Protein AF-A0A935HX53-F1 (afdb_monomer_lite)

Structure (mmCIF, N/CA/C/O backbone):
data_AF-A0A935HX53-F1
#
_entry.id   AF-A0A935HX53-F1
#
loop_
_atom_site.group_PDB
_atom_site.id
_atom_site.type_symbol
_atom_site.label_atom_id
_atom_site.label_alt_id
_atom_site.label_comp_id
_atom_site.label_asym_id
_atom_site.label_entity_id
_atom_site.label_seq_id
_atom_site.pdbx_PDB_ins_code
_atom_site.Cartn_x
_atom_site.Cartn_y
_atom_site.Cartn_z
_atom_site.occupancy
_atom_site.B_iso_or_equiv
_atom_site.auth_seq_id
_atom_site.auth_comp_id
_atom_site.auth_asym_id
_atom_site.auth_atom_id
_atom_site.pdbx_PDB_model_num
ATOM 1 N N . MET A 1 1 ? -26.929 -3.742 11.059 1.00 59.00 1 MET A N 1
ATOM 2 C CA . MET A 1 1 ? -25.692 -4.527 10.848 1.00 59.00 1 MET A CA 1
ATOM 3 C C . MET A 1 1 ? -24.558 -4.042 11.742 1.00 59.00 1 MET A C 1
ATOM 5 O O . MET A 1 1 ? -24.010 -4.873 12.443 1.00 59.00 1 MET A O 1
ATOM 9 N N . GLU A 1 2 ? -24.264 -2.738 11.810 1.00 64.00 2 GLU A N 1
ATOM 10 C CA . GLU A 1 2 ? -23.203 -2.187 12.685 1.00 64.00 2 GLU A CA 1
ATOM 11 C C . GLU A 1 2 ? -23.279 -2.623 14.154 1.00 64.00 2 GLU A C 1
ATOM 13 O O . GLU A 1 2 ? -22.258 -2.965 14.736 1.00 64.00 2 GLU A O 1
ATOM 18 N N . ASN A 1 3 ? -24.479 -2.675 14.742 1.00 76.56 3 ASN A N 1
ATOM 19 C CA . ASN A 1 3 ? -24.638 -3.064 16.149 1.00 76.56 3 ASN A CA 1
ATOM 20 C C . ASN A 1 3 ? -24.156 -4.495 16.433 1.00 76.56 3 ASN A C 1
ATOM 22 O O . ASN A 1 3 ? -23.586 -4.737 17.486 1.00 76.56 3 ASN A O 1
ATOM 26 N N . VAL A 1 4 ? -24.303 -5.416 15.473 1.00 87.75 4 VAL A N 1
ATOM 27 C CA . VAL A 1 4 ? -23.798 -6.793 15.613 1.00 87.75 4 VAL A CA 1
ATOM 28 C C . VAL A 1 4 ? -22.271 -6.802 15.613 1.00 87.75 4 VAL A C 1
ATOM 30 O O . VAL A 1 4 ? -21.655 -7.553 16.362 1.00 87.75 4 VAL A O 1
ATOM 33 N N . LEU A 1 5 ? -21.655 -5.952 14.786 1.00 86.69 5 LEU A N 1
ATOM 34 C CA . LEU A 1 5 ? -20.202 -5.823 14.731 1.00 86.69 5 LEU A CA 1
ATOM 35 C C . LEU A 1 5 ? -19.657 -5.247 16.041 1.00 86.69 5 LEU A C 1
ATOM 37 O O . LEU A 1 5 ? -18.687 -5.768 16.575 1.00 86.69 5 LEU A O 1
ATOM 41 N N . ILE A 1 6 ? -20.311 -4.214 16.577 1.00 88.69 6 ILE A N 1
ATOM 42 C CA . ILE A 1 6 ? -19.955 -3.607 17.864 1.00 88.69 6 ILE A CA 1
ATOM 43 C C . ILE A 1 6 ? -20.069 -4.632 18.989 1.00 88.69 6 ILE A C 1
ATOM 45 O O . ILE A 1 6 ? -19.115 -4.821 19.734 1.00 88.69 6 ILE A O 1
ATOM 49 N N . GLU A 1 7 ? -21.202 -5.328 19.089 1.00 89.31 7 GLU A N 1
ATOM 50 C CA . GLU A 1 7 ? -21.408 -6.360 20.108 1.00 89.31 7 GLU A CA 1
ATOM 51 C C . GLU A 1 7 ? -20.326 -7.438 20.024 1.00 89.31 7 GLU A C 1
ATOM 53 O O . GLU A 1 7 ? -19.708 -7.771 21.033 1.00 89.31 7 GLU A O 1
ATOM 58 N N . TYR A 1 8 ? -20.035 -7.922 18.814 1.00 90.69 8 TYR A N 1
ATOM 59 C CA . TYR A 1 8 ? -19.024 -8.950 18.595 1.00 90.69 8 TYR A CA 1
ATOM 60 C C . TYR A 1 8 ? -17.598 -8.480 18.908 1.00 90.69 8 TYR A C 1
ATOM 62 O O . TYR A 1 8 ? -16.783 -9.288 19.342 1.00 90.69 8 TYR A O 1
ATOM 70 N N . LEU A 1 9 ? -17.264 -7.213 18.658 1.00 92.38 9 LEU A N 1
ATOM 71 C CA . LEU 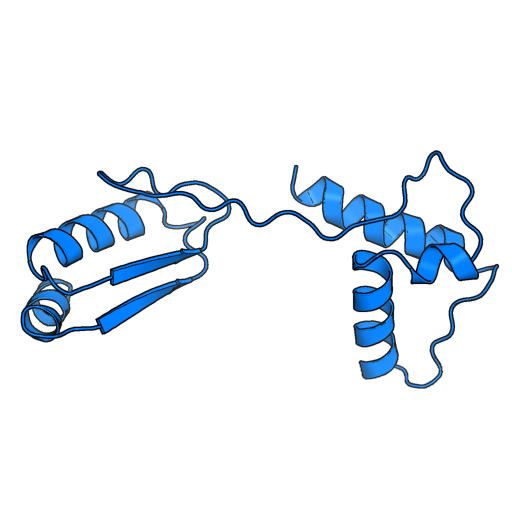A 1 9 ? -15.905 -6.687 18.829 1.00 92.38 9 LEU A CA 1
ATOM 72 C C . LEU A 1 9 ? -15.652 -6.090 20.221 1.00 92.38 9 LEU A C 1
ATOM 74 O O . LEU A 1 9 ? -14.492 -5.956 20.607 1.00 92.38 9 LEU A O 1
ATOM 78 N N . SER A 1 10 ? -16.707 -5.777 20.979 1.00 89.81 10 SER A N 1
ATOM 79 C CA . SER A 1 10 ? -16.648 -5.013 22.234 1.00 89.81 10 SER A CA 1
ATOM 80 C C . SER A 1 10 ? -15.680 -5.567 23.290 1.00 89.81 10 SER A C 1
ATOM 82 O O . SER A 1 10 ? -15.002 -4.797 23.973 1.00 89.81 10 SER A O 1
ATOM 84 N N . ASP A 1 11 ? -15.570 -6.891 23.411 1.00 91.06 11 ASP A N 1
ATOM 85 C CA . ASP A 1 11 ? -14.732 -7.582 24.397 1.00 91.06 11 ASP A CA 1
ATOM 86 C C . ASP A 1 11 ? -13.447 -8.189 23.801 1.00 91.06 11 ASP A C 1
ATOM 88 O O . ASP A 1 11 ? -12.639 -8.785 24.525 1.00 91.06 11 ASP A O 1
ATOM 92 N N . LYS A 1 12 ? -13.226 -8.019 22.492 1.00 92.75 12 LYS A N 1
ATOM 93 C CA . LYS A 1 12 ? -12.133 -8.654 21.749 1.00 92.75 12 LYS A CA 1
ATOM 94 C C . LYS A 1 12 ? -10.941 -7.728 21.556 1.00 92.75 12 LYS A C 1
ATOM 96 O O . LYS A 1 12 ? -11.065 -6.519 21.407 1.00 92.75 12 LYS A O 1
ATOM 101 N N . GLU A 1 13 ? -9.763 -8.334 21.494 1.00 96.06 13 GLU A N 1
ATOM 102 C CA . GLU A 1 13 ? -8.526 -7.672 21.087 1.00 96.06 13 GLU A CA 1
ATOM 103 C C . GLU A 1 13 ? -8.213 -8.077 19.646 1.00 96.06 13 GLU A C 1
ATOM 105 O O . GLU A 1 13 ? -7.750 -9.187 19.384 1.00 96.06 13 GLU A O 1
ATOM 110 N N . ILE A 1 14 ? -8.570 -7.208 18.700 1.00 95.38 14 ILE A N 1
ATOM 111 C CA . ILE A 1 1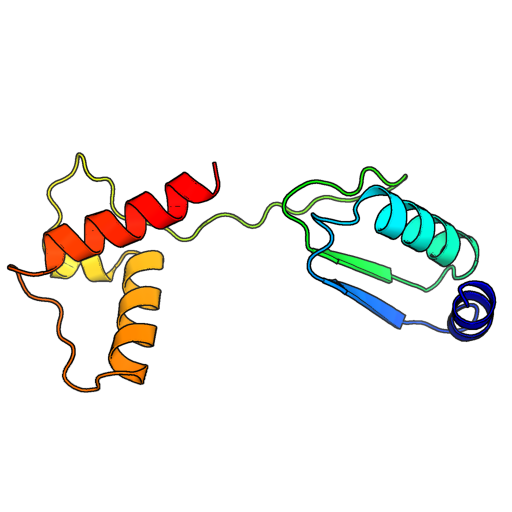4 ? -8.533 -7.489 17.260 1.00 95.38 14 ILE A CA 1
ATOM 112 C C . ILE A 1 14 ? -7.859 -6.330 16.526 1.00 95.38 14 ILE A C 1
ATOM 114 O O . ILE A 1 14 ? -7.996 -5.166 16.904 1.00 95.38 14 ILE A O 1
ATOM 118 N N . LEU A 1 15 ? -7.160 -6.667 15.442 1.00 96.50 15 LEU A N 1
ATOM 119 C CA . LEU A 1 15 ? -6.767 -5.727 14.402 1.00 96.50 15 LEU A CA 1
ATOM 120 C C . LEU A 1 15 ? -7.732 -5.866 13.220 1.00 96.50 15 LEU A C 1
ATOM 122 O O . LEU A 1 15 ? -7.775 -6.916 12.580 1.00 96.50 15 LEU A O 1
ATOM 126 N N . LEU A 1 16 ? -8.503 -4.819 12.941 1.00 95.00 16 LEU A N 1
ATOM 127 C CA . LEU A 1 16 ? -9.378 -4.735 11.777 1.00 95.00 16 LEU A CA 1
ATOM 128 C C . LEU A 1 16 ? -8.656 -3.997 10.649 1.00 95.00 16 LEU A C 1
ATOM 130 O O . LEU A 1 16 ? -8.139 -2.901 10.856 1.00 95.00 16 LEU A O 1
ATOM 134 N N . ILE A 1 17 ? -8.643 -4.592 9.458 1.00 96.12 17 ILE A N 1
ATOM 135 C CA . ILE A 1 17 ? -8.117 -3.957 8.250 1.00 96.12 17 ILE A CA 1
ATOM 136 C C . ILE A 1 17 ? -9.300 -3.574 7.367 1.00 96.12 17 ILE A C 1
ATOM 138 O O . ILE A 1 17 ? -10.112 -4.434 7.021 1.00 96.12 17 ILE A O 1
ATOM 142 N N . ILE A 1 18 ? -9.396 -2.294 7.023 1.00 94.31 18 ILE A N 1
ATOM 143 C CA . ILE A 1 18 ? -10.367 -1.771 6.063 1.00 94.31 18 ILE A CA 1
ATOM 144 C C . ILE A 1 18 ? -9.576 -1.355 4.828 1.00 94.31 18 ILE A C 1
ATOM 146 O O . ILE A 1 18 ? -8.742 -0.457 4.900 1.00 94.31 18 ILE A O 1
ATOM 150 N N . ASP A 1 19 ? -9.787 -2.057 3.724 1.00 94.75 19 ASP A N 1
ATOM 151 C CA . ASP A 1 19 ? -9.019 -1.842 2.501 1.00 94.75 19 ASP A CA 1
ATOM 152 C C . ASP A 1 19 ? -9.800 -0.970 1.508 1.00 94.75 19 ASP A C 1
ATOM 154 O O . ASP A 1 19 ? -11.025 -1.087 1.411 1.00 94.75 19 ASP A O 1
ATOM 158 N N . ASN A 1 20 ? -9.084 -0.143 0.746 1.00 89.69 20 ASN A N 1
ATOM 159 C CA . ASN A 1 20 ? -9.589 0.608 -0.404 1.00 89.69 20 ASN A CA 1
ATOM 160 C C . ASN A 1 20 ? -10.741 1.585 -0.064 1.00 89.69 20 ASN A C 1
ATOM 162 O O . ASN A 1 20 ? -11.786 1.615 -0.729 1.00 89.69 20 ASN A O 1
ATOM 166 N N . CYS A 1 21 ? -10.566 2.378 0.999 1.00 93.94 21 CYS A N 1
ATOM 167 C CA . CYS A 1 21 ? -11.587 3.293 1.516 1.00 93.94 21 CYS A CA 1
ATOM 168 C C . CYS A 1 21 ? -11.853 4.524 0.632 1.00 93.94 21 CYS A C 1
ATOM 170 O O . CYS A 1 21 ? -12.814 5.235 0.911 1.00 93.94 21 CYS A O 1
ATOM 172 N N . GLU A 1 22 ? -11.070 4.797 -0.420 1.00 90.50 22 GLU A N 1
ATOM 173 C CA . GLU A 1 22 ? -11.120 6.066 -1.174 1.00 90.50 22 GLU A CA 1
ATOM 174 C C . GLU A 1 22 ? -12.492 6.415 -1.777 1.00 90.50 22 GLU A C 1
ATOM 176 O O . GLU A 1 22 ? -12.786 7.577 -2.032 1.00 90.50 22 GLU A O 1
ATOM 181 N N . HIS A 1 23 ? -13.357 5.426 -2.000 1.00 91.25 23 HIS A N 1
ATOM 182 C CA . HIS A 1 23 ? -14.700 5.648 -2.543 1.00 91.25 23 HIS A CA 1
ATOM 183 C C . HIS A 1 23 ? -15.774 5.861 -1.469 1.00 91.25 23 HIS A C 1
ATOM 185 O O . HIS A 1 23 ? -16.894 6.247 -1.799 1.00 91.25 23 HIS A O 1
ATOM 191 N N . LEU A 1 24 ? -15.465 5.567 -0.203 1.00 93.81 24 LEU A N 1
ATOM 192 C CA . LEU A 1 24 ? -16.418 5.504 0.909 1.00 93.81 24 LEU A CA 1
ATOM 193 C C . LEU A 1 24 ? -15.852 6.127 2.190 1.00 93.81 24 LEU A C 1
ATOM 195 O O . LEU A 1 24 ? -16.202 5.698 3.286 1.00 93.81 24 LEU A O 1
ATOM 199 N N . ILE A 1 25 ? -14.997 7.141 2.059 1.00 92.94 25 ILE A N 1
ATOM 200 C CA . ILE A 1 25 ? -14.248 7.739 3.172 1.00 92.94 25 ILE A CA 1
ATOM 201 C C . ILE A 1 25 ? -15.147 8.078 4.357 1.00 92.94 25 ILE A C 1
ATOM 203 O O . ILE A 1 25 ? -14.915 7.559 5.444 1.00 92.94 25 ILE A O 1
ATOM 207 N N . ASP A 1 26 ? -16.213 8.849 4.137 1.00 93.06 26 ASP A N 1
ATOM 208 C CA . ASP A 1 26 ? -17.109 9.283 5.215 1.00 93.06 26 ASP A CA 1
ATOM 209 C C . ASP A 1 26 ? -17.786 8.096 5.922 1.00 93.06 26 ASP A C 1
ATOM 211 O O . ASP A 1 26 ? -17.939 8.081 7.143 1.00 93.06 26 ASP A O 1
ATOM 215 N N . ALA A 1 27 ? -18.175 7.067 5.163 1.00 93.12 27 ALA A N 1
ATOM 216 C CA . ALA A 1 27 ? -18.819 5.879 5.715 1.00 93.12 27 ALA A CA 1
ATOM 217 C C . ALA A 1 27 ? -17.825 5.008 6.500 1.00 93.12 27 ALA A C 1
ATOM 219 O O . ALA A 1 27 ? -18.146 4.512 7.581 1.00 93.12 27 ALA A O 1
ATOM 220 N N . CYS A 1 28 ? -16.609 4.840 5.978 1.00 94.69 28 CYS A N 1
ATOM 221 C CA . CYS A 1 28 ? -15.524 4.136 6.653 1.00 94.69 28 CYS A CA 1
ATOM 222 C C . CYS A 1 28 ? -15.092 4.870 7.927 1.00 94.69 28 CYS A C 1
ATOM 224 O O . CYS A 1 28 ? -14.854 4.215 8.942 1.00 94.69 28 CYS A O 1
ATOM 226 N N . ALA A 1 29 ? -15.047 6.203 7.897 1.00 94.88 29 ALA A N 1
ATOM 227 C CA . ALA A 1 29 ? -14.726 7.039 9.043 1.00 94.88 29 ALA A CA 1
ATOM 228 C C . ALA A 1 29 ? -15.772 6.897 10.152 1.00 94.88 29 ALA A C 1
ATOM 230 O O . ALA A 1 29 ? -15.434 6.498 11.267 1.00 94.88 29 ALA A O 1
ATOM 231 N N . ALA A 1 30 ? -17.054 7.084 9.820 1.00 93.94 30 ALA A N 1
ATOM 232 C CA . ALA A 1 30 ? -18.154 6.932 10.770 1.00 93.94 30 ALA A CA 1
ATOM 233 C C . ALA A 1 30 ? -18.195 5.527 11.401 1.00 93.94 30 ALA A C 1
ATOM 235 O O . ALA A 1 30 ? -18.433 5.379 12.603 1.00 93.94 30 ALA A O 1
ATOM 236 N N . LEU A 1 31 ? -17.927 4.483 10.609 1.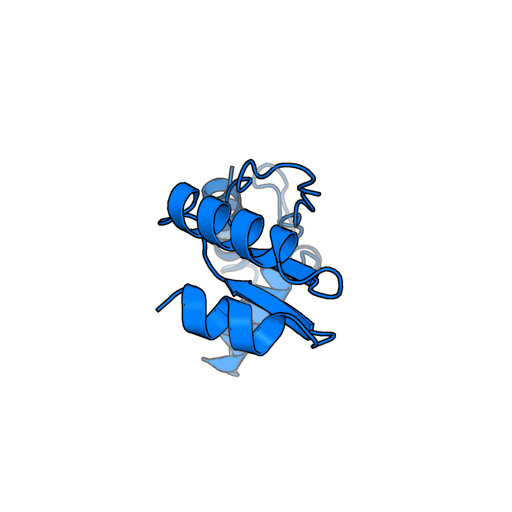00 92.50 31 LEU A N 1
ATOM 237 C CA . LEU A 1 31 ? -17.820 3.118 11.119 1.00 92.50 31 LEU A CA 1
ATOM 238 C C . LEU A 1 31 ? -16.626 2.966 12.070 1.00 92.50 31 LEU A C 1
ATOM 240 O O . LEU A 1 31 ? -16.788 2.412 13.156 1.00 92.50 31 LEU A O 1
ATOM 244 N N . ALA A 1 32 ? -15.442 3.440 11.679 1.00 94.19 32 ALA A N 1
ATOM 245 C CA . ALA A 1 32 ? -14.227 3.326 12.479 1.00 94.19 32 ALA A CA 1
ATOM 246 C C . ALA A 1 32 ? -14.373 4.032 13.833 1.00 94.19 32 ALA A C 1
ATOM 248 O O . ALA A 1 32 ? -14.092 3.425 14.867 1.00 94.19 32 ALA A O 1
ATOM 249 N N . GLU A 1 33 ? -14.884 5.264 13.841 1.00 94.06 33 GLU A N 1
ATOM 250 C CA . GLU A 1 33 ? -15.129 6.043 15.059 1.00 94.06 33 GLU A CA 1
ATOM 251 C C . GLU A 1 33 ? -16.077 5.313 16.007 1.00 94.06 33 GLU A C 1
ATOM 253 O O . GLU A 1 33 ? -15.776 5.122 17.187 1.00 94.06 33 GLU A O 1
ATOM 258 N N . LYS A 1 34 ? -17.197 4.815 15.476 1.00 93.19 34 LYS A N 1
ATOM 259 C CA . LYS A 1 34 ? -18.180 4.080 16.268 1.00 93.19 34 LYS A CA 1
ATOM 260 C C . LYS A 1 34 ? -17.592 2.786 16.832 1.00 93.19 34 LYS A C 1
ATOM 262 O O . LYS A 1 34 ? -17.780 2.485 18.007 1.00 93.19 34 LYS A O 1
ATOM 267 N N . LEU A 1 35 ? -16.858 2.014 16.033 1.00 93.31 35 LEU A N 1
ATOM 268 C CA . LEU A 1 35 ? -16.240 0.772 16.502 1.00 93.31 35 LEU A CA 1
ATOM 269 C C . LEU A 1 35 ? -15.201 1.026 17.600 1.00 93.31 35 LEU A C 1
ATOM 271 O O . LEU A 1 35 ? -15.209 0.319 18.609 1.00 93.31 35 LEU A O 1
ATOM 275 N N . LEU A 1 36 ? -14.353 2.043 17.432 1.00 93.06 36 LEU A N 1
ATOM 276 C CA . LEU A 1 36 ? -13.335 2.426 18.412 1.00 93.06 36 LEU A CA 1
ATOM 277 C C . LEU A 1 36 ? -13.953 2.964 19.707 1.00 93.06 36 LEU A C 1
ATOM 279 O O . LEU A 1 36 ? -13.435 2.685 20.787 1.00 93.06 36 LEU A O 1
ATOM 283 N N . GLN A 1 37 ? -15.089 3.661 19.625 1.00 92.62 37 GLN A N 1
ATOM 284 C CA . GLN A 1 37 ? -15.809 4.155 20.799 1.00 92.62 37 GLN A CA 1
ATOM 285 C C . GLN A 1 37 ? -16.307 3.019 21.707 1.00 92.62 37 GLN A C 1
ATOM 287 O O . GLN A 1 37 ? -16.260 3.144 22.931 1.00 92.62 37 GLN A O 1
ATOM 292 N N . TYR A 1 38 ? -16.791 1.918 21.126 1.00 92.38 38 TYR A N 1
ATOM 293 C CA . TYR A 1 38 ? -17.400 0.812 21.879 1.00 92.38 38 TYR A CA 1
ATOM 294 C C . TYR A 1 38 ? -16.474 -0.396 22.094 1.00 92.38 38 TYR A C 1
ATOM 296 O O . TYR A 1 38 ? -16.817 -1.285 22.873 1.00 92.38 38 TYR A O 1
ATOM 304 N N . SER A 1 39 ? -15.309 -0.437 21.440 1.00 93.38 39 SER A N 1
ATOM 305 C CA . SER A 1 39 ? -14.363 -1.563 21.496 1.00 93.38 39 SER A CA 1
ATOM 306 C C . SER A 1 39 ? -12.954 -1.062 21.850 1.00 93.38 39 SER A C 1
ATOM 308 O O . SER A 1 39 ? -12.117 -0.885 20.966 1.00 93.38 39 SER A O 1
ATOM 310 N N . PRO A 1 40 ? -12.633 -0.842 23.139 1.00 88.94 40 PRO A N 1
ATOM 311 C CA . PRO A 1 40 ? -11.413 -0.136 23.556 1.00 88.94 40 PRO A CA 1
ATOM 312 C C . PRO A 1 40 ? -10.101 -0.876 23.244 1.00 88.94 40 PRO A C 1
ATOM 314 O O . PRO A 1 40 ? -9.026 -0.284 23.316 1.00 88.94 40 PRO A O 1
ATOM 317 N N . LYS A 1 41 ? -10.166 -2.176 22.930 1.00 93.88 41 LYS A N 1
ATOM 318 C CA . LYS A 1 41 ? -9.009 -2.998 22.534 1.00 93.88 41 LYS A CA 1
ATOM 319 C C . LYS A 1 41 ? -8.887 -3.182 21.018 1.00 93.88 41 LYS A C 1
ATOM 321 O O . LYS A 1 41 ? -7.951 -3.839 20.562 1.00 93.88 41 LYS A O 1
ATOM 326 N N . LEU A 1 42 ? -9.824 -2.639 20.243 1.00 95.44 42 LEU A N 1
ATOM 327 C CA . LEU A 1 42 ? -9.793 -2.701 18.790 1.00 95.44 42 LEU A CA 1
ATOM 328 C C . LEU A 1 42 ? -8.713 -1.760 18.254 1.00 95.44 42 LEU A C 1
ATOM 330 O O . LEU A 1 42 ? -8.591 -0.614 18.681 1.00 95.44 42 LEU A O 1
ATOM 334 N N . LYS A 1 43 ? -7.955 -2.239 17.272 1.00 95.88 43 LYS A N 1
ATOM 335 C CA . LYS A 1 43 ? -7.083 -1.412 16.436 1.00 95.88 43 LYS A CA 1
ATOM 336 C C . LYS A 1 43 ? -7.577 -1.482 15.003 1.00 95.88 43 LYS A C 1
ATOM 338 O O . LYS A 1 43 ? -7.996 -2.548 14.557 1.00 95.88 43 LYS A O 1
ATOM 343 N N . ILE A 1 44 ? -7.510 -0.366 14.288 1.00 95.69 44 ILE A N 1
ATOM 344 C CA . ILE A 1 44 ? -7.931 -0.287 12.890 1.00 95.69 44 ILE A CA 1
ATOM 345 C C . ILE A 1 44 ? -6.748 0.178 12.045 1.00 95.69 44 ILE A C 1
ATOM 347 O O . ILE A 1 44 ? -6.080 1.149 12.392 1.00 95.69 44 ILE A O 1
ATOM 351 N N . ILE A 1 45 ? -6.501 -0.520 10.939 1.00 96.88 45 ILE A N 1
ATOM 352 C CA . ILE A 1 45 ? -5.686 -0.028 9.828 1.00 96.88 45 ILE A CA 1
ATOM 353 C C . ILE A 1 45 ? -6.631 0.172 8.653 1.00 96.88 45 ILE A C 1
ATOM 355 O O . ILE A 1 45 ? -7.272 -0.776 8.207 1.00 96.88 45 ILE A O 1
ATOM 359 N N . ALA A 1 46 ? -6.711 1.401 8.158 1.00 95.94 46 ALA A N 1
ATOM 360 C CA . ALA A 1 46 ? -7.423 1.713 6.932 1.00 95.94 46 ALA A CA 1
ATOM 361 C C . ALA A 1 46 ? -6.410 2.022 5.824 1.00 95.94 46 ALA A C 1
ATOM 363 O O . ALA A 1 46 ? -5.451 2.759 6.059 1.00 95.94 46 ALA A O 1
ATOM 364 N N . THR A 1 47 ? -6.612 1.470 4.631 1.00 94.56 47 THR A N 1
ATOM 365 C CA . THR A 1 47 ? -5.877 1.875 3.429 1.00 94.56 47 THR A CA 1
ATOM 366 C C . THR A 1 47 ? -6.784 2.764 2.581 1.00 94.56 47 THR A C 1
ATOM 368 O O . THR A 1 47 ? -7.988 2.534 2.449 1.00 94.56 47 THR A O 1
ATOM 371 N N . SER A 1 48 ? -6.219 3.844 2.058 1.00 94.06 48 SER A N 1
ATOM 372 C CA . SER A 1 48 ? -6.941 4.830 1.262 1.00 94.06 48 SER A CA 1
ATOM 373 C C . SER A 1 48 ? -5.940 5.692 0.505 1.00 94.06 48 SER A C 1
ATOM 375 O O . SER A 1 48 ? -4.779 5.809 0.907 1.00 94.06 48 SER A O 1
ATOM 377 N N . ARG A 1 49 ? -6.398 6.334 -0.571 1.00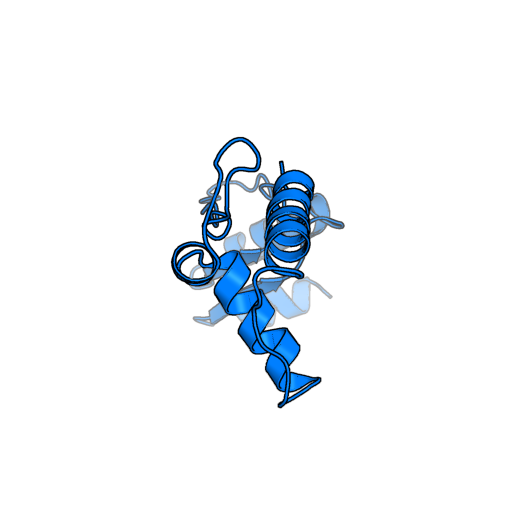 91.31 49 ARG A N 1
ATOM 378 C CA . ARG A 1 49 ? -5.622 7.350 -1.300 1.00 91.31 49 ARG A CA 1
ATOM 379 C C . ARG A 1 49 ? -5.599 8.705 -0.594 1.00 91.31 49 ARG A C 1
ATOM 381 O O . ARG A 1 49 ? -4.737 9.528 -0.882 1.00 91.31 49 ARG A O 1
ATOM 388 N N . GLU A 1 50 ? -6.511 8.927 0.345 1.00 90.81 50 GLU A N 1
ATOM 389 C CA . GLU A 1 50 ? -6.553 10.116 1.197 1.00 90.81 50 GLU A CA 1
ATOM 390 C C . GLU A 1 50 ? -6.955 9.762 2.638 1.00 90.81 50 GLU A C 1
ATOM 392 O O . GLU A 1 50 ? -7.495 8.687 2.896 1.00 90.81 50 GLU A O 1
ATOM 397 N N . SER A 1 51 ? -6.656 10.651 3.588 1.00 91.94 51 SER A N 1
ATOM 398 C CA . SER A 1 51 ? -6.966 10.450 5.014 1.00 91.94 51 SER A CA 1
ATOM 399 C C . SER A 1 51 ? -8.473 10.286 5.242 1.00 91.94 51 SER A C 1
ATOM 401 O O . SER A 1 51 ? -9.278 10.940 4.574 1.00 91.94 51 SER A O 1
ATOM 403 N N . LEU A 1 52 ? -8.844 9.426 6.197 1.00 93.00 52 LEU A N 1
ATOM 404 C CA . LEU A 1 52 ? -10.244 9.205 6.570 1.00 93.00 52 LEU A CA 1
ATOM 405 C C . LEU A 1 52 ? -10.831 10.387 7.358 1.00 93.00 52 LEU A C 1
ATOM 407 O O . LEU A 1 52 ? -12.047 10.539 7.410 1.00 93.00 52 LEU A O 1
ATOM 411 N N . ARG A 1 53 ? -9.969 11.235 7.932 1.00 92.31 53 ARG A N 1
ATOM 412 C CA . ARG A 1 53 ? -10.297 12.414 8.747 1.00 92.31 53 ARG A CA 1
ATOM 413 C C . ARG A 1 53 ? -11.049 12.070 10.033 1.00 92.31 53 ARG A C 1
ATOM 415 O O . ARG A 1 53 ? -11.841 12.879 10.506 1.00 92.31 53 ARG A O 1
ATOM 422 N N . CYS A 1 54 ? -10.772 10.894 10.597 1.00 90.44 54 CYS A N 1
ATOM 423 C CA . CYS A 1 54 ? -11.320 10.480 11.887 1.00 90.44 54 CYS A CA 1
ATOM 424 C C . CYS A 1 54 ? -10.586 11.152 13.049 1.00 90.44 54 CYS A C 1
ATOM 426 O O . CYS A 1 54 ? -9.370 11.378 12.994 1.00 90.44 54 CYS A O 1
ATOM 428 N N . ASP A 1 55 ? -11.287 11.336 14.162 1.00 87.81 55 ASP A N 1
ATOM 429 C CA . ASP A 1 55 ? -10.644 11.747 15.408 1.00 87.81 55 ASP A CA 1
ATOM 430 C C . ASP A 1 55 ? -9.598 10.716 15.871 1.00 87.81 55 ASP A C 1
ATOM 432 O O . ASP A 1 55 ? -9.858 9.518 15.988 1.00 87.81 55 ASP A O 1
ATOM 436 N N . GLY A 1 56 ? -8.381 11.197 16.148 1.00 88.19 56 GLY A N 1
ATOM 437 C CA . GLY A 1 56 ? -7.259 10.351 16.568 1.00 88.19 56 GLY A CA 1
ATOM 438 C C . GLY A 1 56 ? -6.595 9.545 15.443 1.00 88.19 56 GLY A C 1
ATOM 439 O O . GLY A 1 56 ? -5.766 8.683 15.740 1.00 88.19 56 GLY A O 1
ATOM 440 N N . GLU A 1 57 ? -6.921 9.812 14.172 1.00 94.25 57 GLU A N 1
ATOM 441 C CA . GLU A 1 57 ? -6.263 9.181 13.022 1.00 94.25 57 GLU A CA 1
ATOM 442 C C . GLU A 1 57 ? -4.753 9.480 12.996 1.00 94.25 57 GLU A C 1
ATOM 444 O O . GLU A 1 57 ? -4.308 10.617 13.162 1.00 94.25 57 GLU A O 1
ATOM 449 N N . ILE A 1 58 ? -3.954 8.443 12.728 1.00 95.56 58 ILE A N 1
ATOM 450 C CA . ILE A 1 58 ? -2.527 8.565 12.416 1.00 95.56 58 ILE A CA 1
ATOM 451 C C . ILE A 1 58 ? -2.329 8.121 10.968 1.00 95.56 58 ILE A C 1
ATOM 453 O O . ILE A 1 58 ? -2.444 6.937 10.650 1.00 95.56 58 ILE A O 1
ATOM 457 N N . THR A 1 59 ? -2.008 9.066 10.085 1.00 94.88 59 THR A N 1
ATOM 458 C CA . THR A 1 59 ? -1.773 8.772 8.668 1.00 94.88 59 THR A CA 1
ATOM 459 C C . THR A 1 59 ? -0.322 8.364 8.427 1.00 94.88 59 THR A C 1
ATOM 461 O O . THR A 1 59 ? 0.611 9.117 8.710 1.00 94.88 59 THR A O 1
ATOM 464 N N . HIS A 1 60 ? -0.130 7.193 7.823 1.00 94.50 60 HIS A N 1
ATOM 465 C CA . HIS A 1 60 ? 1.165 6.741 7.325 1.00 94.50 60 HIS A CA 1
ATOM 466 C C . HIS A 1 60 ? 1.179 6.799 5.798 1.00 94.50 60 HIS A C 1
ATOM 468 O O . HIS A 1 60 ? 0.549 5.979 5.134 1.00 94.50 60 HIS A O 1
ATOM 474 N N . LYS A 1 61 ? 1.906 7.771 5.230 1.00 91.62 61 LYS A N 1
ATOM 475 C CA . LYS A 1 61 ? 2.069 7.867 3.775 1.00 91.62 61 LYS A CA 1
ATOM 476 C C . LYS A 1 61 ? 2.986 6.748 3.288 1.00 91.62 61 LYS A C 1
ATOM 478 O O . LYS A 1 61 ? 4.162 6.712 3.648 1.00 91.62 61 LYS A O 1
ATOM 483 N N . VAL A 1 62 ? 2.455 5.868 2.446 1.00 89.94 62 VAL A N 1
ATOM 484 C CA . VAL A 1 62 ? 3.262 4.906 1.693 1.00 89.94 62 VAL A CA 1
ATOM 485 C C . VAL A 1 62 ? 3.868 5.653 0.512 1.00 89.94 62 VAL A C 1
ATOM 487 O O . VAL A 1 62 ? 3.143 6.228 -0.297 1.00 89.94 62 VAL A O 1
ATOM 490 N N . LEU A 1 63 ? 5.197 5.724 0.468 1.00 88.31 63 LEU A N 1
ATOM 491 C CA . LEU A 1 63 ? 5.901 6.348 -0.645 1.00 88.31 63 LEU A CA 1
ATOM 492 C C . LEU A 1 63 ? 5.879 5.420 -1.855 1.00 88.31 63 LEU A C 1
ATOM 494 O O . LEU A 1 63 ? 5.935 4.197 -1.714 1.00 88.31 63 LEU A O 1
ATOM 498 N N . SER A 1 64 ? 5.823 6.030 -3.031 1.00 88.00 64 SER A N 1
ATOM 499 C CA . SER A 1 64 ? 6.026 5.339 -4.290 1.00 88.00 64 SER A CA 1
ATOM 500 C C . SER A 1 64 ? 7.399 4.681 -4.369 1.00 88.00 64 SER A C 1
ATOM 502 O O . SER A 1 64 ? 8.345 5.082 -3.686 1.00 88.00 64 SER A O 1
ATOM 504 N N . LEU A 1 65 ? 7.497 3.669 -5.228 1.00 92.06 65 LEU A N 1
ATOM 505 C CA . LEU A 1 65 ? 8.759 3.005 -5.538 1.00 92.06 65 LEU A CA 1
ATOM 506 C C . LEU A 1 65 ? 9.695 3.948 -6.298 1.00 92.06 65 LEU A C 1
ATOM 508 O O . LEU A 1 65 ? 9.244 4.709 -7.153 1.00 92.06 65 LEU A O 1
ATOM 512 N N . ASP A 1 66 ? 11.001 3.829 -6.052 1.00 92.38 66 ASP A N 1
ATOM 513 C CA . ASP A 1 66 ? 12.002 4.583 -6.811 1.00 92.38 66 ASP A CA 1
ATOM 514 C C . ASP A 1 66 ? 11.902 4.270 -8.316 1.00 92.38 66 ASP A C 1
ATOM 516 O O . ASP A 1 66 ? 11.847 3.102 -8.732 1.00 92.38 66 ASP A O 1
ATOM 520 N N . HIS A 1 67 ? 11.888 5.317 -9.140 1.00 91.12 67 HIS A N 1
ATOM 521 C CA . HIS A 1 67 ? 11.678 5.231 -10.580 1.00 91.12 67 HIS A CA 1
ATOM 522 C C . HIS A 1 67 ? 12.667 6.131 -11.346 1.00 91.12 67 HIS A C 1
ATOM 524 O O . HIS A 1 67 ? 13.158 7.137 -10.826 1.00 91.12 67 HIS A O 1
ATOM 530 N N . PRO A 1 68 ? 12.989 5.792 -12.608 1.00 90.19 68 PRO A N 1
ATOM 531 C CA . PRO A 1 68 ? 13.909 6.589 -13.407 1.00 90.19 68 PRO A CA 1
ATOM 532 C C . PRO A 1 68 ? 13.319 7.965 -13.725 1.00 90.19 68 PRO A C 1
ATOM 534 O O . PRO A 1 68 ? 12.144 8.086 -14.059 1.00 90.19 68 PRO A O 1
ATOM 537 N N . ASP A 1 69 ? 14.169 8.987 -13.674 1.00 85.75 69 ASP A N 1
ATOM 538 C CA . ASP A 1 69 ? 13.874 10.342 -14.145 1.00 85.75 69 ASP A CA 1
ATOM 539 C C . ASP A 1 69 ? 14.081 10.411 -15.665 1.00 85.75 69 ASP A C 1
ATOM 541 O O . ASP A 1 69 ? 15.173 10.115 -16.161 1.00 85.75 69 ASP A O 1
ATOM 545 N N . LEU A 1 70 ? 13.047 10.823 -16.406 1.00 82.81 70 LEU A N 1
ATOM 546 C CA . LEU A 1 70 ? 13.077 10.903 -17.871 1.00 82.81 70 LEU A CA 1
ATOM 547 C C . LEU A 1 70 ? 14.089 11.911 -18.420 1.00 82.81 70 LEU A C 1
ATOM 549 O O . LEU A 1 70 ? 14.523 11.780 -19.567 1.00 82.81 70 LEU A O 1
ATOM 553 N N . MET A 1 71 ? 14.514 12.884 -17.616 1.00 81.75 71 MET A N 1
ATOM 554 C CA . MET A 1 71 ? 15.535 13.855 -18.008 1.00 81.75 71 MET A CA 1
ATOM 555 C C . MET A 1 71 ? 16.954 13.275 -17.938 1.00 81.75 71 MET A C 1
ATOM 557 O O . MET A 1 71 ? 17.895 13.866 -18.478 1.00 81.75 71 MET A O 1
ATOM 561 N N . LYS A 1 72 ? 17.135 12.110 -17.304 1.00 82.25 72 LYS A N 1
ATOM 562 C CA . LYS A 1 72 ? 18.430 11.439 -17.170 1.00 82.25 72 LYS A CA 1
ATOM 563 C C . LYS A 1 72 ? 18.542 10.305 -18.181 1.00 82.25 72 LYS A C 1
ATOM 565 O O . LYS A 1 72 ? 17.696 9.424 -18.271 1.00 82.25 72 LYS A O 1
ATOM 570 N N . LYS A 1 73 ? 19.651 10.280 -18.925 1.00 78.44 73 LYS A N 1
ATOM 571 C CA . LYS A 1 73 ? 20.001 9.107 -19.735 1.00 78.44 73 LYS A CA 1
ATOM 572 C C . LYS A 1 73 ? 20.475 7.994 -18.809 1.00 78.44 73 LYS A C 1
ATOM 574 O O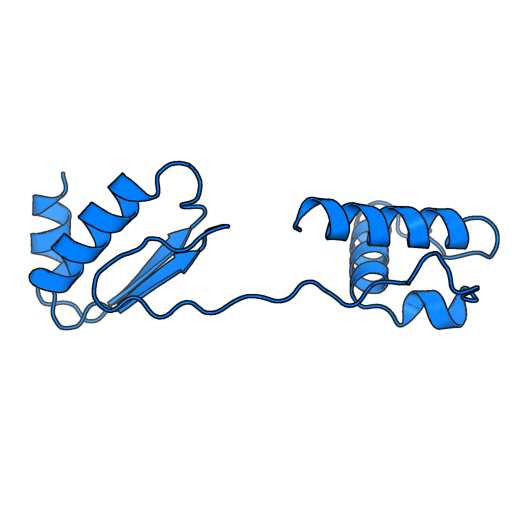 . LYS A 1 73 ? 21.538 8.107 -18.204 1.00 78.44 73 LYS A O 1
ATOM 579 N N . VAL A 1 74 ? 19.694 6.924 -18.734 1.00 83.44 74 VAL A N 1
ATOM 580 C CA . VAL A 1 74 ? 19.976 5.754 -17.901 1.00 83.44 74 VAL A CA 1
ATOM 581 C C . VAL A 1 74 ? 20.295 4.567 -18.810 1.00 83.44 74 VAL A C 1
ATOM 583 O O . VAL A 1 74 ? 19.549 4.267 -19.741 1.00 83.44 74 VAL A O 1
ATOM 586 N N . THR A 1 75 ? 21.421 3.892 -18.575 1.00 87.50 75 THR A N 1
ATOM 587 C CA . THR A 1 75 ? 21.748 2.636 -19.279 1.00 87.50 75 THR A CA 1
ATOM 588 C C . THR A 1 75 ? 20.850 1.495 -18.786 1.00 87.50 75 THR A C 1
ATOM 590 O O . THR A 1 75 ? 20.400 1.547 -17.643 1.00 87.50 75 THR A O 1
ATOM 593 N N . PRO A 1 76 ? 20.633 0.408 -19.554 1.00 87.38 76 PRO A N 1
ATOM 594 C CA . PRO A 1 76 ? 19.836 -0.727 -19.074 1.00 87.38 76 PRO A CA 1
ATOM 595 C C . PRO A 1 76 ? 20.293 -1.288 -17.721 1.00 87.38 76 PRO A C 1
ATOM 597 O O . PRO A 1 76 ? 19.469 -1.646 -16.889 1.00 87.38 76 PRO A O 1
ATOM 600 N N . ILE A 1 77 ? 21.606 -1.317 -17.471 1.00 89.56 77 ILE A N 1
ATOM 601 C CA . ILE A 1 77 ? 22.188 -1.817 -16.215 1.00 89.56 77 ILE A CA 1
ATOM 602 C C . ILE A 1 77 ? 21.809 -0.926 -15.026 1.00 89.56 77 ILE A C 1
ATOM 604 O O . ILE A 1 77 ? 21.555 -1.426 -13.932 1.00 89.56 77 ILE A O 1
ATOM 608 N N . GLN A 1 78 ? 21.761 0.389 -15.233 1.00 90.81 78 GLN A N 1
ATOM 609 C CA . GLN A 1 78 ? 21.306 1.333 -14.213 1.00 90.81 78 GLN A CA 1
ATOM 610 C C . GLN A 1 78 ? 19.781 1.291 -14.067 1.00 90.81 78 GLN A C 1
ATOM 612 O O . GLN A 1 78 ? 19.268 1.398 -12.960 1.00 90.81 78 GLN A O 1
ATOM 617 N N . LEU A 1 79 ? 19.058 1.078 -15.168 1.00 91.88 79 LEU A N 1
ATOM 618 C CA . LEU A 1 79 ? 17.602 1.058 -15.187 1.00 91.88 79 LEU A CA 1
ATOM 619 C C . LEU A 1 79 ? 17.041 -0.055 -14.293 1.00 91.88 79 LEU A C 1
ATOM 621 O O . LEU A 1 79 ? 16.100 0.178 -13.545 1.00 91.88 79 LEU A O 1
ATOM 625 N N . VAL A 1 80 ? 17.659 -1.239 -14.300 1.00 93.06 80 VAL A N 1
ATOM 626 C CA . VAL A 1 80 ? 17.234 -2.368 -13.453 1.00 93.06 80 VAL A CA 1
ATOM 627 C C . VAL A 1 80 ? 17.515 -2.179 -11.956 1.00 93.06 80 VAL A C 1
ATOM 629 O O . VAL A 1 80 ? 17.176 -3.064 -11.175 1.00 93.06 80 VAL A O 1
ATOM 632 N N . GLN A 1 81 ? 18.147 -1.076 -11.539 1.00 93.62 81 GLN A N 1
ATOM 633 C CA . GLN A 1 81 ? 18.350 -0.769 -10.117 1.00 93.62 81 GLN A CA 1
ATOM 634 C C . GLN A 1 81 ? 17.136 -0.077 -9.487 1.00 93.62 81 GLN A C 1
ATOM 636 O O . GLN A 1 81 ? 16.935 -0.215 -8.284 1.00 93.62 81 GLN A O 1
ATOM 641 N N . TYR A 1 82 ? 16.310 0.600 -10.291 1.00 94.44 82 TYR A N 1
ATOM 642 C CA . TYR A 1 82 ? 15.091 1.260 -9.828 1.00 94.44 82 TYR A CA 1
ATOM 643 C C . TYR A 1 82 ? 14.046 0.237 -9.373 1.00 94.44 82 TYR A C 1
ATOM 645 O O . TYR A 1 82 ? 13.785 -0.753 -10.063 1.00 94.44 82 TYR A O 1
ATOM 653 N N . GLU A 1 83 ? 13.423 0.477 -8.222 1.00 94.75 83 GLU A N 1
ATOM 654 C CA . GLU A 1 83 ? 12.463 -0.444 -7.607 1.00 94.75 83 GLU A CA 1
ATOM 655 C C . GLU A 1 83 ? 11.232 -0.669 -8.492 1.00 94.75 83 GLU A C 1
ATOM 657 O O . GLU A 1 83 ? 10.828 -1.817 -8.699 1.00 94.75 83 GLU A O 1
ATOM 662 N N . ALA A 1 84 ? 10.695 0.397 -9.096 1.00 94.56 84 ALA A N 1
ATOM 663 C CA . ALA A 1 84 ? 9.571 0.316 -10.027 1.00 94.56 84 ALA A CA 1
ATOM 664 C C . ALA A 1 84 ? 9.906 -0.556 -11.252 1.00 94.56 84 ALA A C 1
ATOM 666 O O . ALA A 1 84 ? 9.111 -1.401 -11.669 1.00 94.56 84 ALA A O 1
ATOM 667 N N . VAL A 1 85 ? 11.125 -0.418 -11.787 1.00 94.62 85 VAL A N 1
ATOM 668 C CA . VAL A 1 85 ? 11.600 -1.215 -12.928 1.00 94.62 85 VAL A CA 1
ATOM 669 C C . VAL A 1 85 ? 11.792 -2.675 -12.527 1.00 94.62 85 VAL A C 1
ATOM 671 O O . VAL A 1 85 ? 11.424 -3.574 -13.283 1.00 94.62 85 VAL A O 1
ATOM 674 N N . ARG A 1 86 ? 12.346 -2.946 -11.341 1.00 95.19 86 ARG A N 1
ATOM 675 C CA . ARG A 1 86 ? 12.503 -4.317 -10.832 1.00 95.19 86 ARG A CA 1
ATOM 676 C C . ARG A 1 86 ? 11.157 -5.010 -10.687 1.00 95.19 86 ARG A C 1
ATOM 678 O O . ARG A 1 86 ? 11.021 -6.138 -11.159 1.00 95.19 86 ARG A O 1
ATOM 685 N N . LEU A 1 87 ? 10.170 -4.326 -10.108 1.00 94.88 87 LEU A N 1
ATOM 686 C CA . LEU A 1 87 ? 8.811 -4.848 -10.000 1.00 94.88 87 LEU A CA 1
ATOM 687 C C . LEU A 1 87 ? 8.209 -5.101 -11.388 1.00 94.88 87 LEU A C 1
ATOM 689 O O . LEU A 1 87 ? 7.643 -6.168 -11.618 1.00 94.88 87 LEU A O 1
ATOM 693 N N . PHE A 1 88 ? 8.386 -4.177 -12.338 1.00 95.38 88 PHE A N 1
ATOM 694 C CA . PHE A 1 88 ? 7.947 -4.384 -13.719 1.00 95.38 88 PHE A CA 1
ATOM 695 C C . PHE A 1 88 ? 8.563 -5.654 -14.319 1.00 95.38 88 PHE A C 1
ATOM 697 O O . PHE A 1 88 ? 7.842 -6.480 -14.874 1.00 95.38 88 PHE A O 1
ATOM 704 N N . ILE A 1 89 ? 9.883 -5.836 -14.201 1.00 95.50 89 ILE A N 1
ATOM 705 C CA . ILE A 1 89 ? 10.596 -7.009 -14.732 1.00 95.50 89 ILE A CA 1
ATOM 706 C C . ILE A 1 89 ? 10.078 -8.291 -14.087 1.00 95.50 89 ILE A C 1
ATOM 708 O O . ILE A 1 89 ? 9.847 -9.270 -14.791 1.00 95.50 89 ILE A O 1
ATOM 712 N N . GLU A 1 90 ? 9.870 -8.290 -12.770 1.00 96.25 90 GLU A N 1
ATOM 713 C CA . GLU A 1 90 ? 9.318 -9.433 -12.044 1.00 96.25 90 GLU A CA 1
ATOM 714 C C . GLU A 1 90 ? 7.940 -9.826 -12.597 1.00 96.25 90 GLU A C 1
ATOM 716 O O . GLU A 1 90 ? 7.701 -10.995 -12.907 1.00 96.25 90 GLU A O 1
ATOM 721 N N . ARG A 1 91 ? 7.052 -8.845 -12.807 1.00 96.31 91 ARG A N 1
ATOM 722 C CA . ARG A 1 91 ? 5.720 -9.082 -13.384 1.00 96.31 91 ARG A CA 1
ATOM 723 C C . ARG A 1 91 ? 5.789 -9.499 -14.855 1.00 96.31 91 ARG A C 1
ATOM 725 O O . ARG A 1 91 ? 5.058 -10.397 -15.265 1.00 96.31 91 ARG A O 1
ATOM 732 N N . ALA A 1 92 ? 6.691 -8.912 -15.638 1.00 95.88 92 ALA A N 1
ATOM 733 C CA . ALA A 1 92 ? 6.898 -9.267 -17.039 1.00 95.88 92 ALA A CA 1
ATOM 734 C C . ALA A 1 92 ? 7.429 -10.699 -17.192 1.00 95.88 92 ALA A C 1
ATOM 736 O O . ALA A 1 92 ? 6.957 -11.428 -18.060 1.00 95.88 92 ALA A O 1
ATOM 737 N N . LEU A 1 93 ? 8.353 -11.128 -16.327 1.00 97.31 93 LEU A N 1
ATOM 738 C CA . LEU A 1 93 ? 8.878 -12.496 -16.303 1.00 97.31 93 LEU A CA 1
ATOM 739 C C . LEU A 1 93 ? 7.822 -13.521 -15.880 1.00 97.31 93 LEU A C 1
ATOM 741 O O . LEU A 1 93 ? 7.827 -14.633 -16.405 1.00 97.31 93 LEU A O 1
ATOM 745 N N . ALA A 1 94 ? 6.903 -13.147 -14.983 1.00 97.25 94 ALA A N 1
ATOM 746 C CA . ALA A 1 94 ? 5.790 -14.007 -14.583 1.00 97.25 94 ALA A CA 1
ATOM 747 C C . ALA A 1 94 ? 4.824 -14.316 -15.745 1.00 97.25 94 ALA A C 1
ATOM 749 O O . ALA A 1 94 ? 4.218 -15.384 -15.766 1.00 97.25 94 ALA A O 1
ATOM 750 N N . VAL A 1 95 ? 4.702 -13.411 -16.724 1.00 97.44 95 VAL A N 1
ATOM 751 C CA . VAL A 1 95 ? 3.865 -13.593 -17.926 1.00 97.44 95 VAL A CA 1
ATOM 752 C C . VAL A 1 95 ? 4.672 -14.140 -19.112 1.00 97.44 95 VAL A C 1
ATOM 754 O O . VAL A 1 95 ? 4.175 -14.956 -19.885 1.00 97.44 95 VAL A O 1
ATOM 757 N N . ASN A 1 96 ? 5.926 -13.710 -19.262 1.00 97.38 96 ASN A N 1
ATOM 758 C CA . ASN A 1 96 ? 6.845 -14.110 -20.324 1.00 97.38 96 ASN A CA 1
ATOM 759 C C . ASN A 1 96 ? 8.250 -14.397 -19.750 1.00 97.38 96 ASN A C 1
ATOM 761 O O . ASN A 1 96 ? 9.057 -13.472 -19.608 1.00 97.38 96 ASN A O 1
ATOM 765 N N . PRO A 1 97 ? 8.612 -15.674 -19.520 1.00 96.75 97 PRO A N 1
ATOM 766 C CA . PRO A 1 97 ? 9.911 -16.059 -18.948 1.00 96.75 97 PRO A CA 1
ATOM 767 C C . PRO A 1 97 ? 11.139 -15.622 -19.770 1.00 96.75 97 PRO A C 1
ATOM 769 O O . PRO A 1 97 ? 12.261 -15.526 -19.257 1.00 96.75 97 PRO A O 1
ATOM 772 N N . ASN A 1 98 ? 10.945 -15.337 -21.060 1.00 96.69 98 ASN A N 1
ATOM 773 C CA . ASN A 1 98 ? 11.999 -14.893 -21.969 1.00 96.69 98 ASN A CA 1
ATOM 774 C C . ASN A 1 98 ? 12.155 -13.367 -22.012 1.00 96.69 98 ASN A C 1
ATOM 776 O O . ASN A 1 98 ? 12.982 -12.870 -22.774 1.00 96.69 98 ASN A O 1
ATOM 780 N N . PHE A 1 99 ? 11.401 -12.610 -21.208 1.00 95.81 99 PHE A N 1
ATOM 781 C CA . PHE A 1 99 ? 11.530 -11.158 -21.145 1.00 95.81 99 PHE A CA 1
ATOM 782 C C . PHE A 1 99 ? 12.948 -10.742 -20.729 1.00 95.81 99 PHE A C 1
ATOM 784 O O . PHE A 1 99 ? 13.502 -11.250 -19.751 1.00 95.81 99 PHE A O 1
ATOM 791 N N . ARG A 1 100 ? 13.553 -9.815 -21.475 1.00 93.44 100 ARG A N 1
ATOM 792 C CA . ARG A 1 100 ? 14.875 -9.252 -21.179 1.00 93.44 100 ARG A CA 1
ATOM 793 C C . ARG A 1 100 ? 14.843 -7.744 -21.376 1.00 93.44 100 ARG A C 1
ATOM 795 O O . ARG A 1 100 ? 14.237 -7.249 -22.326 1.00 93.44 100 ARG A O 1
ATOM 802 N N . VAL A 1 101 ? 15.534 -7.027 -20.497 1.00 93.00 101 VAL A N 1
ATOM 803 C CA . VAL A 1 101 ? 15.804 -5.602 -20.695 1.00 93.00 101 VAL A CA 1
ATOM 804 C C . VAL A 1 101 ? 16.943 -5.473 -21.701 1.00 93.00 101 VAL A C 1
ATOM 806 O O . VAL A 1 101 ? 17.994 -6.094 -21.550 1.00 93.00 101 VAL A O 1
ATOM 809 N N . THR A 1 102 ? 16.714 -4.691 -22.745 1.00 92.81 102 THR A N 1
ATOM 810 C CA . THR A 1 102 ? 17.642 -4.440 -23.850 1.00 92.81 102 THR A CA 1
ATOM 811 C C . THR A 1 102 ? 17.805 -2.935 -24.032 1.00 92.81 102 THR A C 1
ATOM 813 O O . THR A 1 102 ? 17.036 -2.151 -23.478 1.00 92.81 102 THR A O 1
ATOM 816 N N . ASN A 1 103 ? 18.793 -2.509 -24.820 1.00 90.62 103 ASN A N 1
ATOM 817 C CA . ASN A 1 103 ? 18.933 -1.089 -25.156 1.00 90.62 103 ASN A CA 1
ATOM 818 C C . ASN A 1 103 ? 17.695 -0.539 -25.885 1.00 90.62 103 ASN A C 1
ATOM 820 O O . ASN A 1 103 ? 17.369 0.630 -25.708 1.00 90.62 103 ASN A O 1
ATOM 824 N N . ASP A 1 104 ? 16.991 -1.383 -26.644 1.00 91.75 104 ASP A N 1
ATOM 825 C CA . ASP A 1 104 ? 15.855 -0.965 -27.466 1.00 91.75 104 ASP A CA 1
ATOM 826 C C . ASP A 1 104 ? 14.589 -0.730 -26.630 1.00 91.75 104 ASP A C 1
ATOM 828 O O . ASP A 1 104 ? 13.846 0.213 -26.890 1.00 91.75 104 ASP A O 1
ATOM 832 N N . ASN A 1 105 ? 14.342 -1.556 -25.603 1.00 92.75 105 ASN A N 1
ATOM 833 C CA . ASN A 1 105 ? 13.147 -1.432 -24.755 1.00 92.75 105 ASN A CA 1
ATOM 834 C C . ASN A 1 105 ? 13.365 -0.621 -23.468 1.00 92.75 105 ASN A C 1
ATOM 836 O O . ASN A 1 105 ? 12.386 -0.216 -22.838 1.00 92.75 105 ASN A O 1
ATOM 840 N N . ALA A 1 106 ? 14.616 -0.354 -23.084 1.00 92.12 106 ALA A N 1
ATOM 841 C CA . ALA A 1 106 ? 14.944 0.413 -21.886 1.00 92.12 106 ALA A CA 1
ATOM 842 C C . ALA A 1 106 ? 14.279 1.808 -21.844 1.00 92.12 106 ALA A C 1
ATOM 844 O O . ALA A 1 106 ? 13.721 2.143 -20.798 1.00 92.12 106 ALA A O 1
ATOM 845 N N . PRO A 1 107 ? 14.237 2.602 -22.937 1.00 91.12 107 PRO A N 1
ATOM 846 C CA . PRO A 1 107 ? 13.549 3.895 -22.920 1.00 91.12 107 PRO A CA 1
ATOM 847 C C . PRO A 1 107 ? 12.047 3.771 -22.631 1.00 91.12 107 PRO A C 1
ATOM 849 O O . PRO A 1 107 ? 11.508 4.525 -21.825 1.00 91.12 107 PRO A O 1
ATOM 852 N N . SER A 1 108 ? 11.376 2.785 -23.234 1.00 92.12 108 SER A N 1
ATOM 853 C CA . SER A 1 108 ? 9.946 2.550 -23.012 1.00 92.12 108 SER A CA 1
ATOM 854 C C . SER A 1 108 ? 9.655 2.072 -21.591 1.00 92.12 108 SER A C 1
ATOM 856 O O . SER A 1 108 ? 8.674 2.500 -20.992 1.00 92.12 108 SER A O 1
ATOM 858 N N . LEU A 1 109 ? 10.517 1.225 -21.023 1.00 92.69 109 LEU A N 1
ATOM 859 C CA . LEU A 1 109 ? 10.397 0.791 -19.629 1.00 92.69 109 LEU A CA 1
ATOM 860 C C . LEU A 1 109 ? 10.522 1.960 -18.656 1.00 92.69 109 LEU A C 1
ATOM 862 O O . LEU A 1 109 ? 9.720 2.064 -17.729 1.00 92.69 109 LEU A O 1
ATOM 866 N N . ALA A 1 110 ? 11.497 2.843 -18.887 1.00 92.31 110 ALA A N 1
ATOM 867 C CA . ALA A 1 110 ? 11.666 4.043 -18.080 1.00 92.31 110 ALA A CA 1
ATOM 868 C C . ALA A 1 110 ? 10.416 4.930 -18.136 1.00 92.31 110 ALA A C 1
ATOM 870 O O . ALA A 1 110 ? 9.920 5.353 -17.097 1.00 92.31 110 ALA A O 1
ATOM 871 N N . GLN A 1 111 ? 9.864 5.136 -19.335 1.00 91.81 111 GLN A N 1
ATOM 872 C CA . GLN A 1 111 ? 8.645 5.917 -19.538 1.00 91.81 111 GLN A CA 1
ATOM 873 C C . GLN A 1 111 ? 7.429 5.328 -18.829 1.00 91.81 111 GLN A C 1
ATOM 875 O O . GLN A 1 111 ? 6.722 6.064 -18.148 1.00 91.81 111 GLN A O 1
ATOM 880 N N . ILE A 1 112 ? 7.205 4.018 -18.938 1.00 91.88 112 ILE A N 1
ATOM 881 C CA . ILE A 1 112 ? 6.081 3.359 -18.264 1.00 91.88 112 ILE A CA 1
ATOM 882 C C . ILE A 1 112 ? 6.211 3.501 -16.744 1.00 91.88 112 ILE A C 1
ATOM 884 O O . ILE A 1 112 ? 5.244 3.873 -16.087 1.00 91.88 112 ILE A O 1
ATOM 888 N N . CYS A 1 113 ? 7.397 3.239 -16.183 1.00 92.25 113 CYS A N 1
ATOM 889 C CA . CYS A 1 113 ? 7.604 3.326 -14.735 1.00 92.25 113 CYS A CA 1
ATOM 890 C C . CYS A 1 113 ? 7.451 4.762 -14.212 1.00 92.25 113 CYS A C 1
ATOM 892 O O . CYS A 1 113 ? 6.896 4.945 -13.138 1.00 92.25 113 CYS A O 1
ATOM 894 N N . TYR A 1 114 ? 7.890 5.761 -14.982 1.00 90.06 114 TYR A N 1
ATOM 895 C CA . TYR A 1 114 ? 7.714 7.175 -14.645 1.00 90.06 114 TYR A CA 1
ATOM 896 C C . TYR A 1 114 ? 6.236 7.601 -14.679 1.00 90.06 114 TYR A C 1
ATOM 898 O O . TYR A 1 114 ? 5.730 8.183 -13.728 1.00 90.06 114 TYR A O 1
ATOM 906 N N . GLN A 1 115 ? 5.512 7.273 -15.756 1.00 87.81 115 GLN A N 1
ATOM 907 C CA . GLN A 1 115 ? 4.107 7.671 -15.919 1.00 87.81 115 GLN A CA 1
ATOM 908 C C . GLN A 1 115 ? 3.173 7.005 -14.912 1.00 87.81 115 GLN A C 1
ATOM 910 O O . GLN A 1 115 ? 2.174 7.601 -14.512 1.00 87.81 115 GLN A O 1
ATOM 915 N N . LEU A 1 116 ? 3.476 5.764 -14.526 1.00 81.94 116 LEU A N 1
ATOM 916 C CA . LEU A 1 116 ? 2.704 5.080 -13.500 1.00 81.94 116 LEU A CA 1
ATOM 917 C C . LEU A 1 116 ? 2.845 5.766 -12.148 1.00 81.94 116 LEU A C 1
ATOM 919 O O . LEU A 1 116 ? 1.875 5.727 -11.408 1.00 81.94 116 LEU A O 1
ATOM 923 N N . ASP A 1 117 ? 3.971 6.421 -11.851 1.00 74.75 117 ASP A N 1
ATOM 924 C CA . ASP A 1 117 ? 4.109 7.182 -10.611 1.00 74.75 117 ASP A CA 1
ATOM 925 C C . ASP A 1 117 ? 3.422 8.554 -10.668 1.00 74.75 117 ASP A C 1
ATOM 927 O O . ASP A 1 117 ? 2.723 8.942 -9.735 1.00 74.75 117 ASP A O 1
ATOM 931 N N . GLU A 1 118 ? 3.504 9.255 -11.804 1.00 60.06 118 GLU A N 1
ATOM 932 C CA . GLU A 1 118 ? 2.793 10.532 -11.988 1.00 60.06 118 GLU A CA 1
ATOM 933 C C . GLU A 1 118 ? 1.261 10.393 -11.975 1.00 60.06 118 GLU A C 1
ATOM 935 O O . GLU A 1 118 ? 0.561 11.377 -11.764 1.00 60.06 118 GLU A O 1
ATOM 940 N N . CYS A 1 119 ? 0.710 9.187 -12.147 1.00 52.41 119 CYS A N 1
ATOM 941 C CA . CYS A 1 119 ? -0.725 8.949 -11.947 1.00 52.41 119 CYS A CA 1
ATOM 942 C C . CYS A 1 119 ? -1.150 8.968 -10.463 1.00 52.41 119 CYS A C 1
ATOM 944 O O . CYS A 1 119 ? -2.349 8.888 -10.181 1.00 52.41 119 CYS A O 1
ATOM 946 N N . PHE A 1 120 ? -0.199 9.038 -9.525 1.00 47.50 120 PHE A N 1
ATOM 947 C CA . PHE A 1 120 ? -0.434 9.037 -8.078 1.00 47.50 120 PHE A CA 1
ATOM 948 C C . PHE A 1 120 ? -0.075 10.367 -7.384 1.00 47.50 120 PHE A C 1
ATOM 950 O O . PHE A 1 120 ? -0.159 10.433 -6.153 1.00 47.50 120 PHE A O 1
ATOM 957 N N . LEU A 1 121 ? 0.288 11.415 -8.141 1.00 42.62 121 LEU A N 1
ATOM 958 C CA . LEU A 1 121 ? 0.561 12.769 -7.632 1.00 42.62 121 LEU A CA 1
ATOM 959 C C . LEU A 1 121 ? -0.441 13.810 -8.143 1.00 42.62 121 LEU A C 1
ATOM 961 O O . LEU A 1 121 ? -0.759 13.805 -9.351 1.00 42.62 121 LEU A O 1
#

Foldseek 3Di:
DLVVVLVVQQADQDEAEAEACAVPLQVVQVSVQVSCVRRVNYH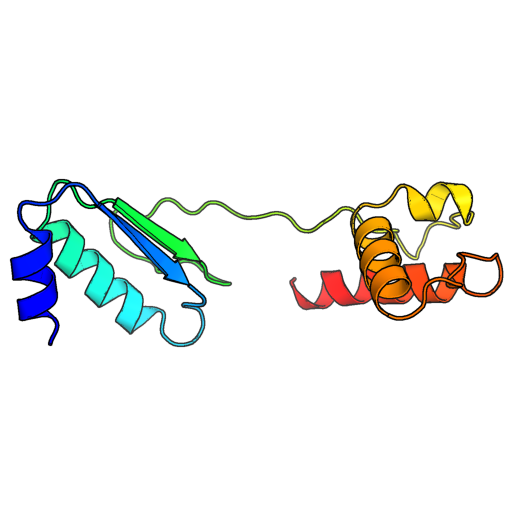YDYDYLDDSPHVPDDDDDDDDWFADDLVDDDDLVRRCVTPLLVVVVVVVCVVPVPDDRDRVCSSVSRVVSVVVNVVSD

Secondary structure (DSSP, 8-state):
-HHHHHHHHTT---EEEE--GGGSHHHHHHHHHHHHHH-TT-EEEE--SS----TT----PPPPPP---TTS---HHHHTTSHHHHHHHHHHHHH-TT----TTTHHHHHHHHHHHHHTT-

pLDDT: mean 90.08, std 9.29, range [42.62, 97.44]

Radius of gyration: 21.07 Å; chains: 1; bounding box: 48×30×52 Å

Sequence (121 aa):
MENVLIEYLSDKEILLIIDNCEHLIDACAALAEKLLQYSPKLKIIATSRESLRCDGEITHKVLSLDHPDLMKKVTPIQLVQYEAVRLFIERALAVNPNFRVTNDNAPSLAQICYQLDECFL